Protein AF-A0A356WRI3-F1 (afdb_monomer_lite)

Secondary structure (DSSP, 8-state):
-EEEE-SSTTEEEEEEEEEETTTTEEEEEEEEEEEE-SSEEEEEEEEEESSS-EEEEEEEE--TT-----EEEEE-TTGGGSS--

Radius of gyration: 16.25 Å; chains: 1; bounding box: 38×26×46 Å

Foldseek 3Di:
DKDWDDPDPQKIWIWDWDADPVVRDTAWIKIWIWGDDPQKIWIWIAICDHPFGWIWIWIDGNDPPDRDDGDTDTDGVVVVPPPPD

Sequence (85 aa):
FSGSIQPTKNWNLTFNTDYNFDYKKFTSINCSLTRNLHCWSMSASFIPIGPYKSYNFTIRANASMLQDLKYDQRSSPYDNVSNWY

pLDDT: mean 71.03, std 14.02, range [38.41, 89.06]

Structure (mmCIF, N/CA/C/O backbone):
data_AF-A0A356WRI3-F1
#
_entry.id   AF-A0A356WRI3-F1
#
loop_
_atom_site.group_PDB
_atom_site.id
_atom_site.type_symbol
_atom_site.label_atom_id
_atom_site.label_alt_id
_atom_site.label_comp_id
_atom_site.label_asym_id
_atom_site.label_entity_id
_atom_site.label_seq_id
_atom_site.pdbx_PDB_ins_code
_atom_site.Cartn_x
_atom_site.Cartn_y
_atom_site.Cartn_z
_atom_site.occupancy
_atom_site.B_iso_or_equiv
_atom_site.auth_seq_id
_atom_site.auth_comp_id
_atom_site.auth_asym_id
_atom_site.auth_atom_id
_atom_site.pdbx_PDB_model_num
ATOM 1 N N . PHE A 1 1 ? -1.659 -3.402 -16.502 1.00 74.69 1 PHE A N 1
ATOM 2 C CA . PHE A 1 1 ? -2.462 -4.442 -15.828 1.00 74.69 1 PHE A CA 1
ATOM 3 C C . PHE A 1 1 ? -2.886 -3.938 -14.463 1.00 74.69 1 PHE A C 1
ATOM 5 O O . PHE A 1 1 ? -2.040 -3.484 -13.704 1.00 74.69 1 PHE A O 1
ATOM 12 N N . SER A 1 2 ? -4.174 -4.004 -14.153 1.00 81.81 2 SER A N 1
ATOM 13 C CA . SER A 1 2 ? -4.716 -3.655 -12.841 1.00 81.81 2 SER A CA 1
ATOM 14 C C . SER A 1 2 ? -5.576 -4.805 -12.337 1.00 81.81 2 SER A C 1
ATOM 16 O O . SER A 1 2 ? -6.255 -5.471 -13.118 1.00 81.81 2 SER A O 1
ATOM 18 N N . GLY A 1 3 ? -5.506 -5.078 -11.040 1.00 85.69 3 GLY A N 1
ATOM 19 C CA . GLY A 1 3 ? -6.280 -6.131 -10.403 1.00 85.69 3 GLY A CA 1
ATOM 20 C C . GLY A 1 3 ? -6.651 -5.738 -8.985 1.00 85.69 3 GLY A C 1
ATOM 21 O O . GLY A 1 3 ? -5.859 -5.131 -8.264 1.00 85.69 3 GLY A O 1
ATOM 22 N N . SER A 1 4 ? -7.867 -6.085 -8.582 1.00 87.12 4 SER A N 1
ATOM 23 C CA . SER A 1 4 ? -8.322 -5.954 -7.205 1.00 87.12 4 SER A CA 1
ATOM 24 C C . SER A 1 4 ? -8.806 -7.305 -6.700 1.00 87.12 4 SER A C 1
ATOM 26 O O . SER A 1 4 ? -9.506 -8.048 -7.385 1.00 87.12 4 SER A O 1
ATOM 28 N N . ILE A 1 5 ? -8.375 -7.648 -5.495 1.00 86.56 5 ILE A N 1
ATOM 29 C CA . ILE A 1 5 ? -8.717 -8.886 -4.810 1.00 86.56 5 ILE A CA 1
ATOM 30 C C . ILE A 1 5 ? -9.111 -8.532 -3.381 1.00 86.56 5 ILE A C 1
ATOM 32 O O . ILE A 1 5 ? -8.485 -7.709 -2.711 1.00 86.56 5 ILE A O 1
ATOM 36 N N . GLN A 1 6 ? 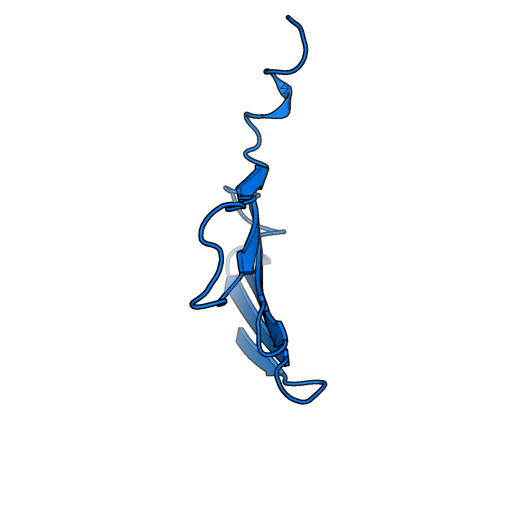-10.174 -9.176 -2.917 1.00 88.00 6 GLN A N 1
ATOM 37 C CA . GLN A 1 6 ? -10.701 -9.026 -1.569 1.00 88.00 6 GLN A CA 1
ATOM 38 C C . GLN A 1 6 ? -10.596 -10.386 -0.874 1.00 88.00 6 GLN A C 1
ATOM 40 O O . GLN A 1 6 ? -11.518 -11.193 -0.970 1.00 88.00 6 GLN A O 1
ATOM 45 N N . PRO A 1 7 ? -9.458 -10.690 -0.220 1.00 75.75 7 PRO A N 1
ATOM 46 C CA . PRO A 1 7 ? -9.234 -12.010 0.363 1.00 75.75 7 PRO A CA 1
ATOM 47 C C . PRO A 1 7 ? -10.179 -12.303 1.537 1.00 75.75 7 PRO A C 1
ATOM 49 O O . PRO A 1 7 ? -10.472 -13.455 1.829 1.00 75.75 7 PRO A O 1
ATOM 52 N N . THR A 1 8 ? -10.639 -11.264 2.239 1.00 81.31 8 THR A N 1
ATOM 53 C CA . THR A 1 8 ? -11.542 -11.368 3.393 1.00 81.31 8 THR A CA 1
ATOM 54 C C . THR A 1 8 ? -12.473 -10.153 3.461 1.00 81.31 8 THR A C 1
ATOM 56 O O . THR A 1 8 ? -12.220 -9.123 2.830 1.00 81.31 8 THR A O 1
ATOM 59 N N . LYS A 1 9 ? -13.561 -10.249 4.243 1.00 76.56 9 LYS A N 1
ATOM 60 C CA . LYS A 1 9 ? -14.488 -9.128 4.481 1.00 76.56 9 LYS A CA 1
ATOM 61 C C . LYS A 1 9 ? -13.715 -7.920 5.019 1.00 76.56 9 LYS A C 1
ATOM 63 O O . LYS A 1 9 ? -12.921 -8.056 5.948 1.00 76.56 9 LYS A O 1
ATOM 68 N N . ASN A 1 10 ? -13.983 -6.747 4.448 1.00 82.69 10 ASN A N 1
ATOM 69 C CA . ASN A 1 10 ? -13.341 -5.471 4.776 1.00 82.69 10 ASN A CA 1
ATOM 70 C C . ASN A 1 10 ? -11.860 -5.344 4.397 1.00 82.69 10 ASN A C 1
ATOM 72 O O . ASN A 1 10 ? -11.225 -4.399 4.857 1.00 82.69 10 ASN A O 1
ATOM 76 N N . TRP A 1 11 ? -11.317 -6.243 3.577 1.00 87.62 11 TRP A N 1
ATOM 77 C CA . TRP A 1 11 ? -9.998 -6.083 2.976 1.00 87.62 11 TRP A CA 1
ATOM 78 C C . TRP A 1 11 ? -10.129 -5.851 1.480 1.00 87.62 11 TRP A C 1
ATOM 80 O O . TRP A 1 11 ? -10.786 -6.620 0.785 1.00 87.62 11 TRP A O 1
ATOM 90 N N . ASN A 1 12 ? -9.460 -4.823 0.980 1.00 88.44 12 ASN A N 1
ATOM 91 C CA . ASN A 1 12 ? -9.343 -4.559 -0.442 1.00 88.44 12 ASN A CA 1
ATOM 92 C C . ASN A 1 12 ? -7.869 -4.351 -0.785 1.00 88.44 12 ASN A C 1
ATOM 94 O O . ASN A 1 12 ? -7.260 -3.351 -0.401 1.00 88.44 12 ASN A O 1
ATOM 98 N N . LEU A 1 13 ? -7.308 -5.335 -1.485 1.00 88.94 13 LEU A N 1
ATOM 99 C CA . LEU A 1 13 ? -5.986 -5.271 -2.080 1.00 88.94 13 LEU A CA 1
ATOM 100 C C . LEU A 1 13 ? -6.161 -4.898 -3.552 1.00 88.94 13 LEU A C 1
ATOM 102 O O . LEU A 1 13 ? -6.770 -5.639 -4.316 1.00 88.94 13 LEU A O 1
ATOM 106 N N . THR A 1 14 ? -5.610 -3.765 -3.958 1.00 89.06 14 THR A N 1
ATOM 107 C CA . THR A 1 14 ? -5.583 -3.319 -5.350 1.00 89.06 14 THR A CA 1
ATOM 108 C C . THR A 1 14 ? -4.136 -3.163 -5.786 1.00 89.06 14 THR A C 1
ATOM 110 O O . THR A 1 14 ? -3.368 -2.447 -5.149 1.00 89.06 14 THR A O 1
ATOM 113 N N . PHE A 1 15 ? -3.752 -3.813 -6.876 1.00 87.50 15 PHE A N 1
ATOM 114 C CA . PHE A 1 15 ? -2.437 -3.665 -7.484 1.00 87.50 15 PHE A CA 1
ATOM 115 C C . PHE A 1 15 ? -2.586 -3.160 -8.918 1.00 87.50 15 PHE A C 1
ATOM 117 O O . PHE A 1 15 ? -3.435 -3.614 -9.682 1.00 87.50 15 PHE A O 1
ATOM 124 N N . ASN A 1 16 ? -1.747 -2.206 -9.283 1.00 87.38 16 ASN A N 1
ATOM 125 C CA . ASN A 1 16 ? -1.662 -1.616 -10.606 1.00 87.38 16 ASN A CA 1
ATOM 126 C C . ASN A 1 16 ? -0.219 -1.745 -11.073 1.00 87.38 16 ASN A C 1
ATOM 128 O O . ASN A 1 16 ? 0.719 -1.528 -10.310 1.00 87.38 16 ASN A O 1
ATOM 132 N N . THR A 1 17 ? -0.020 -2.172 -12.307 1.00 82.75 17 THR A N 1
ATOM 133 C CA . THR A 1 17 ? 1.303 -2.384 -12.881 1.00 82.75 17 THR A CA 1
ATOM 134 C C . THR A 1 17 ? 1.292 -1.996 -14.343 1.00 82.75 17 THR A C 1
ATOM 136 O O . THR A 1 17 ? 0.563 -2.582 -15.144 1.00 82.75 17 THR A O 1
ATOM 139 N N . ASP A 1 18 ? 2.147 -1.054 -14.697 1.00 83.69 18 ASP A N 1
ATOM 140 C CA . ASP A 1 18 ? 2.366 -0.612 -16.063 1.00 83.69 18 ASP A CA 1
ATOM 141 C C . ASP A 1 18 ? 3.621 -1.286 -16.606 1.00 83.69 18 ASP A C 1
ATOM 143 O O . ASP A 1 18 ? 4.712 -1.172 -16.038 1.00 83.69 18 ASP A O 1
ATOM 147 N N . TYR A 1 19 ? 3.456 -2.031 -17.696 1.00 74.62 19 TYR A N 1
ATOM 148 C CA . TYR A 1 19 ? 4.541 -2.721 -18.380 1.00 74.62 19 TYR A CA 1
ATOM 149 C C . TYR A 1 19 ? 4.742 -2.088 -19.750 1.00 74.62 19 TYR A C 1
ATOM 151 O O . TYR A 1 19 ? 3.825 -2.083 -20.570 1.00 74.62 19 TYR A O 1
ATOM 159 N N . ASN A 1 20 ? 5.936 -1.549 -19.987 1.00 78.06 20 ASN A N 1
ATOM 160 C CA . ASN A 1 20 ? 6.304 -0.995 -21.278 1.00 78.06 20 ASN A CA 1
ATOM 161 C C . ASN A 1 20 ? 7.080 -2.055 -22.080 1.00 78.06 20 ASN A C 1
ATOM 163 O O . ASN A 1 20 ? 8.158 -2.498 -21.669 1.00 78.06 20 ASN A O 1
ATOM 167 N N . PHE A 1 21 ? 6.508 -2.459 -23.218 1.00 75.94 21 PHE A N 1
ATOM 168 C CA . PHE A 1 21 ? 7.056 -3.493 -24.097 1.00 75.94 21 PHE A CA 1
ATOM 169 C C . PHE A 1 21 ? 8.307 -3.033 -24.861 1.00 75.94 21 PHE A C 1
ATOM 171 O O . PHE A 1 21 ? 9.187 -3.859 -25.102 1.00 75.94 21 PHE A O 1
ATOM 178 N N . ASP A 1 22 ? 8.436 -1.739 -25.167 1.00 79.19 22 ASP A N 1
ATOM 179 C CA . ASP A 1 22 ? 9.594 -1.172 -25.873 1.00 79.19 22 ASP A CA 1
ATOM 180 C C . ASP A 1 22 ? 10.853 -1.214 -25.004 1.00 79.19 22 ASP A C 1
ATOM 182 O O . ASP A 1 22 ? 11.932 -1.611 -25.446 1.00 79.19 22 ASP A O 1
ATOM 186 N N . TYR A 1 23 ? 10.708 -0.867 -23.723 1.00 74.94 23 TYR A N 1
ATOM 187 C CA . TYR A 1 23 ? 11.822 -0.839 -22.774 1.00 74.94 23 TYR A CA 1
ATOM 188 C C . TYR A 1 23 ? 11.980 -2.133 -21.966 1.00 74.94 23 TYR A C 1
ATOM 190 O O . TYR A 1 23 ? 12.880 -2.200 -21.126 1.00 74.94 23 TYR A O 1
ATOM 198 N N . LYS A 1 24 ? 11.128 -3.149 -22.197 1.00 73.19 24 LYS A N 1
ATOM 199 C CA . LYS A 1 24 ? 11.065 -4.427 -21.449 1.00 73.19 24 LYS A CA 1
ATOM 200 C C . LYS A 1 24 ? 11.137 -4.241 -19.929 1.00 73.19 24 LYS A C 1
ATOM 202 O O . LYS A 1 24 ? 11.735 -5.046 -19.213 1.00 73.19 24 LYS A O 1
ATOM 207 N N . LYS A 1 25 ? 10.560 -3.152 -19.427 1.00 72.31 25 LYS A N 1
ATOM 208 C CA . LYS A 1 25 ? 10.652 -2.742 -18.024 1.00 72.31 25 LYS A CA 1
ATOM 209 C C . LYS A 1 25 ? 9.261 -2.481 -17.473 1.00 72.31 25 LYS A C 1
ATOM 211 O O . LYS A 1 25 ? 8.393 -1.934 -18.150 1.00 72.31 25 LYS A O 1
ATOM 216 N N . PHE A 1 26 ? 9.081 -2.843 -16.208 1.00 69.62 26 PHE A N 1
ATOM 217 C CA . PHE A 1 26 ? 7.945 -2.386 -15.420 1.00 69.62 26 PHE A CA 1
ATOM 218 C C . PHE A 1 26 ? 8.141 -0.893 -15.135 1.00 69.62 26 PHE A C 1
ATOM 220 O O . PHE A 1 26 ? 9.101 -0.508 -14.468 1.00 69.62 26 PHE A O 1
ATOM 227 N N . THR A 1 27 ? 7.275 -0.055 -15.699 1.00 73.62 27 THR A N 1
ATOM 228 C CA . THR A 1 27 ? 7.367 1.408 -15.608 1.00 73.62 27 THR A CA 1
ATOM 229 C C . THR A 1 27 ? 6.866 1.909 -14.261 1.00 73.62 27 THR A C 1
ATOM 231 O O . THR A 1 27 ? 7.422 2.853 -13.702 1.00 73.62 27 THR A O 1
ATOM 234 N N . SER A 1 28 ? 5.821 1.289 -13.720 1.00 73.44 28 SER A N 1
ATOM 235 C CA . SER A 1 28 ? 5.244 1.659 -12.429 1.00 73.44 28 SER A CA 1
ATOM 236 C C . SER A 1 28 ? 4.504 0.470 -11.844 1.00 73.44 28 SER A C 1
ATOM 238 O O . SER A 1 28 ? 3.708 -0.160 -12.531 1.00 73.44 28 SER A O 1
ATOM 240 N N . ILE A 1 29 ? 4.775 0.148 -10.582 1.00 82.75 29 ILE A N 1
ATOM 241 C CA . ILE A 1 29 ? 3.999 -0.828 -9.812 1.00 82.75 29 ILE A CA 1
ATOM 242 C C . ILE A 1 29 ? 3.455 -0.102 -8.595 1.00 82.75 29 ILE A C 1
ATOM 244 O O . ILE A 1 29 ? 4.231 0.401 -7.794 1.00 82.75 29 ILE A O 1
ATOM 248 N N . ASN A 1 30 ? 2.140 -0.046 -8.446 1.00 84.44 30 ASN A N 1
ATOM 249 C CA . ASN A 1 30 ? 1.479 0.519 -7.283 1.00 84.44 30 ASN A CA 1
ATOM 250 C C . ASN A 1 30 ? 0.620 -0.553 -6.625 1.00 84.44 30 ASN A C 1
ATOM 252 O O . ASN A 1 30 ? -0.325 -1.055 -7.227 1.00 84.44 30 ASN A O 1
ATOM 256 N N . CYS A 1 31 ? 0.935 -0.883 -5.383 1.00 87.25 31 CYS A N 1
ATOM 257 C CA . CYS A 1 31 ? 0.136 -1.786 -4.577 1.00 87.25 31 CYS A CA 1
ATOM 258 C C . CYS A 1 31 ? -0.519 -0.984 -3.462 1.00 87.25 31 CYS A C 1
ATOM 260 O O . CYS A 1 31 ? 0.162 -0.267 -2.735 1.00 87.25 31 CYS A O 1
ATOM 262 N N . SER A 1 32 ? -1.828 -1.123 -3.306 1.00 87.44 32 SER A N 1
ATOM 263 C CA . SER A 1 32 ? -2.609 -0.513 -2.239 1.00 87.44 32 SER A CA 1
ATOM 264 C C . SER A 1 32 ? -3.415 -1.579 -1.505 1.00 87.44 32 SER A C 1
ATOM 266 O O . SER A 1 32 ? -3.997 -2.481 -2.100 1.00 87.44 32 SER A O 1
ATOM 268 N N . LEU A 1 33 ? -3.407 -1.502 -0.186 1.00 88.38 33 LEU A N 1
ATOM 269 C CA . LEU A 1 33 ? -4.039 -2.438 0.723 1.00 88.38 33 LEU A CA 1
ATOM 270 C C . LEU A 1 33 ? -4.860 -1.621 1.701 1.00 88.38 33 LEU A C 1
ATOM 272 O O . LEU A 1 33 ? -4.311 -0.846 2.479 1.00 88.38 33 LEU A O 1
ATOM 276 N N . THR A 1 34 ? -6.168 -1.809 1.684 1.00 88.19 34 THR A N 1
ATOM 277 C CA . THR A 1 34 ? -7.080 -1.121 2.592 1.00 88.19 34 THR A CA 1
ATOM 278 C C . THR A 1 34 ? -7.822 -2.135 3.448 1.00 88.19 34 THR A C 1
ATOM 280 O O . THR A 1 34 ? -8.282 -3.161 2.947 1.00 88.19 34 THR A O 1
ATOM 283 N N . ARG A 1 35 ? -7.909 -1.870 4.755 1.00 86.12 35 ARG A N 1
ATOM 284 C CA . ARG A 1 35 ? -8.615 -2.718 5.719 1.00 86.12 35 ARG A CA 1
ATOM 285 C C . 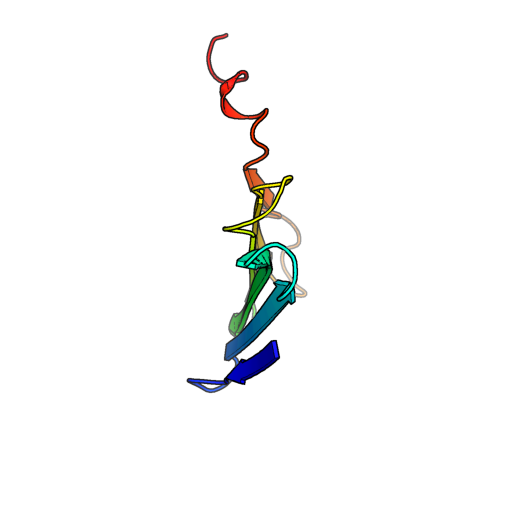ARG A 1 35 ? -9.492 -1.888 6.649 1.00 86.12 35 ARG A C 1
ATOM 287 O O . ARG A 1 35 ? -8.977 -1.009 7.337 1.00 86.12 35 ARG A O 1
ATOM 294 N N . ASN A 1 36 ? -10.775 -2.237 6.754 1.00 83.12 36 ASN A N 1
ATOM 295 C CA . ASN A 1 36 ? -11.707 -1.631 7.712 1.00 83.12 36 ASN A CA 1
ATOM 296 C C . ASN A 1 36 ? -11.989 -2.574 8.898 1.00 83.12 36 ASN A C 1
ATOM 298 O O . ASN A 1 36 ? -12.396 -3.722 8.729 1.00 83.12 36 ASN A O 1
ATOM 302 N N . LEU A 1 37 ? -11.782 -2.080 10.115 1.00 79.31 37 LEU A N 1
ATOM 303 C CA . LEU A 1 37 ? -11.909 -2.799 11.390 1.00 79.31 37 LEU A CA 1
ATOM 304 C C . LEU A 1 37 ? -12.891 -2.086 12.329 1.00 79.31 37 LEU A C 1
ATOM 306 O O . LEU A 1 37 ? -12.632 -1.960 13.521 1.00 79.31 37 LEU A O 1
ATOM 310 N N . HIS A 1 38 ? -14.011 -1.604 11.783 1.00 75.31 38 HIS A N 1
ATOM 311 C CA . HIS A 1 38 ? -15.083 -0.899 12.499 1.00 75.31 38 HIS A CA 1
ATOM 312 C C . HIS A 1 38 ? -14.668 0.471 13.067 1.00 75.31 38 HIS A C 1
ATOM 314 O O . HIS A 1 38 ? -15.136 1.488 12.570 1.00 75.31 38 HIS A O 1
ATOM 320 N N . CYS A 1 39 ? -13.732 0.512 14.014 1.00 72.56 39 CYS A N 1
ATOM 321 C CA . CYS A 1 39 ? -13.209 1.743 14.610 1.00 72.56 39 CYS A CA 1
ATOM 322 C C . CYS A 1 39 ? -11.877 2.180 14.002 1.00 72.56 39 CYS A C 1
ATOM 324 O O . CYS A 1 39 ? -11.456 3.306 14.231 1.00 72.56 39 CYS A O 1
ATOM 326 N N . TRP A 1 40 ? -11.194 1.322 13.239 1.00 71.69 40 TRP A N 1
ATOM 327 C CA . TRP A 1 40 ? -9.897 1.621 12.628 1.00 71.69 40 TRP A CA 1
ATOM 328 C C . TRP A 1 40 ? -9.929 1.353 11.120 1.00 71.69 40 TRP A C 1
ATOM 330 O O . TRP A 1 40 ? -10.486 0.357 10.660 1.00 71.69 40 TRP A O 1
ATOM 340 N N . SER A 1 41 ? -9.316 2.244 10.349 1.00 81.25 41 SER A N 1
ATOM 341 C CA . SER A 1 41 ? -9.101 2.113 8.909 1.00 81.25 41 SER A CA 1
ATOM 342 C C . SER A 1 41 ? -7.603 2.121 8.641 1.00 81.25 41 SER A C 1
ATOM 344 O O . SER A 1 41 ? -6.899 3.053 9.027 1.00 81.25 41 SER A O 1
ATOM 346 N N . MET A 1 42 ? -7.105 1.060 8.019 1.00 83.75 42 MET A N 1
ATOM 347 C CA . MET A 1 42 ? -5.711 0.962 7.603 1.00 83.75 42 MET A CA 1
ATOM 348 C C . MET A 1 42 ? -5.636 1.088 6.091 1.00 83.75 42 MET A C 1
ATOM 350 O O . MET A 1 42 ? -6.422 0.465 5.381 1.00 83.75 42 MET A O 1
ATOM 354 N N . 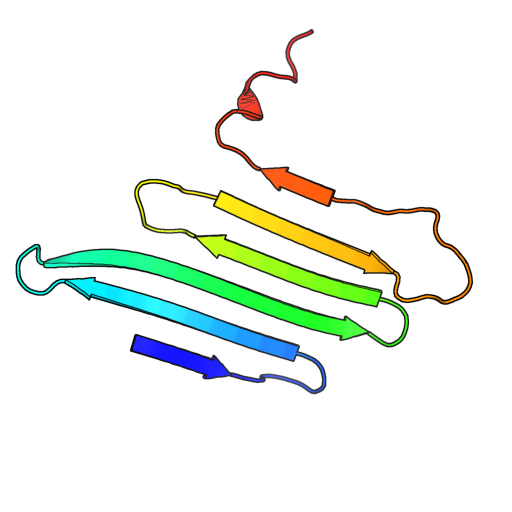SER A 1 43 ? -4.682 1.871 5.607 1.00 85.25 43 SER A N 1
ATOM 355 C CA . SER A 1 43 ? -4.349 1.999 4.196 1.00 85.25 43 SER A CA 1
ATOM 356 C C . SER A 1 43 ? -2.836 1.948 4.049 1.00 85.25 43 SER A C 1
ATOM 358 O O . SER A 1 43 ? -2.138 2.851 4.499 1.00 85.25 43 SER A O 1
ATOM 360 N N . ALA A 1 44 ? -2.328 0.907 3.403 1.00 82.75 44 ALA A N 1
ATOM 361 C CA . ALA A 1 44 ? -0.942 0.814 2.978 1.00 82.75 44 ALA A CA 1
ATOM 362 C C . ALA A 1 44 ? -0.883 1.027 1.468 1.00 82.75 44 ALA A C 1
ATOM 364 O O . ALA A 1 44 ? -1.648 0.409 0.738 1.00 82.75 44 ALA A O 1
ATOM 365 N N . SER A 1 45 ? 0.026 1.858 0.984 1.00 85.25 45 SER A N 1
ATOM 366 C CA . SER A 1 45 ? 0.346 1.971 -0.433 1.00 85.25 45 SER A CA 1
ATOM 367 C C . SER A 1 45 ? 1.850 1.908 -0.612 1.00 85.25 45 SER A C 1
ATOM 369 O O . SER A 1 45 ? 2.573 2.685 0.008 1.00 85.25 45 SER A O 1
ATOM 371 N N . PHE A 1 46 ? 2.324 1.007 -1.457 1.00 79.38 46 PHE A N 1
ATOM 372 C CA . PHE A 1 46 ? 3.739 0.844 -1.721 1.00 79.38 46 PHE A CA 1
ATOM 373 C C . PHE A 1 46 ? 4.039 0.743 -3.208 1.00 79.38 46 PHE A C 1
ATOM 375 O O . PHE A 1 46 ? 3.310 0.101 -3.968 1.00 79.38 46 PHE A O 1
ATOM 382 N N . ILE A 1 47 ? 5.133 1.390 -3.604 1.00 81.81 47 ILE A N 1
ATOM 383 C CA . ILE A 1 47 ? 5.623 1.452 -4.977 1.00 81.81 47 ILE A CA 1
ATOM 384 C C . ILE A 1 47 ? 7.007 0.795 -5.000 1.00 81.81 47 ILE A C 1
ATOM 386 O O . ILE A 1 47 ? 8.012 1.455 -4.719 1.00 81.81 47 ILE A O 1
ATOM 390 N N . PRO A 1 48 ? 7.088 -0.520 -5.282 1.00 65.00 48 PRO A N 1
ATOM 391 C CA . PRO A 1 48 ? 8.354 -1.246 -5.235 1.00 65.00 48 PRO A CA 1
ATOM 392 C C . PRO A 1 48 ? 9.251 -0.959 -6.449 1.00 65.00 48 PRO A C 1
ATOM 394 O O . PRO A 1 48 ? 10.475 -1.078 -6.352 1.00 65.00 48 PRO A O 1
ATOM 397 N N . ILE A 1 49 ? 8.663 -0.575 -7.590 1.00 66.19 49 ILE A N 1
ATOM 398 C CA . ILE A 1 49 ? 9.365 -0.377 -8.863 1.00 66.19 49 ILE A CA 1
ATOM 399 C C . ILE A 1 49 ? 8.942 0.956 -9.489 1.00 66.19 49 ILE A C 1
ATOM 401 O O . ILE A 1 49 ? 7.756 1.197 -9.711 1.00 66.19 49 ILE A O 1
ATOM 405 N N . GLY A 1 50 ? 9.932 1.808 -9.767 1.00 63.31 50 GLY A N 1
ATOM 406 C CA . GLY A 1 50 ? 9.771 3.142 -10.348 1.00 63.31 50 GLY A CA 1
ATOM 407 C C . GLY A 1 50 ? 10.860 4.112 -9.857 1.00 63.31 50 GLY A C 1
ATOM 408 O O . GLY A 1 50 ? 11.606 3.771 -8.934 1.00 63.31 50 GLY A O 1
ATOM 409 N N . PRO A 1 51 ? 10.975 5.316 -10.449 1.00 58.56 51 PRO A N 1
ATOM 410 C CA . PRO A 1 51 ? 11.925 6.348 -10.010 1.00 58.56 51 PRO A CA 1
ATOM 411 C C . PRO A 1 51 ? 11.639 6.859 -8.588 1.00 58.56 51 PRO A C 1
ATOM 413 O O . PRO A 1 51 ? 12.547 7.323 -7.905 1.00 58.56 51 PRO A O 1
ATOM 416 N N . TYR A 1 52 ? 10.400 6.708 -8.115 1.00 60.09 52 TYR A N 1
ATOM 417 C CA . TYR A 1 52 ? 9.971 7.086 -6.772 1.00 60.09 52 TYR A CA 1
ATOM 418 C C . TYR A 1 52 ? 9.569 5.839 -5.987 1.00 60.09 52 TYR A C 1
ATOM 420 O O . TYR A 1 52 ? 8.403 5.448 -5.962 1.00 60.09 52 TYR A O 1
ATOM 428 N N . LYS A 1 53 ? 10.557 5.200 -5.353 1.00 64.88 53 LYS A N 1
ATOM 429 C CA . LYS A 1 53 ? 10.311 4.145 -4.365 1.00 64.88 53 LYS A CA 1
ATOM 430 C C . LYS A 1 53 ? 9.755 4.793 -3.105 1.00 64.88 53 LYS A C 1
ATOM 432 O O . LYS A 1 53 ? 10.478 5.500 -2.407 1.00 64.88 53 LYS A O 1
ATOM 437 N N . SER A 1 54 ? 8.477 4.572 -2.835 1.00 67.69 54 SER A N 1
ATOM 438 C CA . SER A 1 54 ? 7.815 5.095 -1.647 1.00 67.69 54 SER A CA 1
ATOM 439 C C . SER A 1 54 ? 6.893 4.046 -1.046 1.00 67.69 54 SER A C 1
ATOM 441 O O . SER A 1 54 ? 6.244 3.264 -1.745 1.00 67.69 54 SER A O 1
ATOM 443 N N . TYR A 1 55 ? 6.870 4.027 0.279 1.00 75.69 55 TYR A N 1
ATOM 444 C CA . TYR A 1 55 ? 5.995 3.186 1.075 1.00 75.69 55 TYR A CA 1
ATOM 445 C C . TYR A 1 55 ? 5.266 4.127 2.029 1.00 75.69 55 TYR A C 1
ATOM 447 O O . TYR A 1 55 ? 5.885 4.821 2.835 1.00 75.69 55 TYR A O 1
ATOM 455 N N . ASN A 1 56 ? 3.950 4.202 1.888 1.00 77.56 56 ASN A N 1
ATOM 456 C CA . ASN A 1 56 ? 3.082 4.971 2.760 1.00 77.56 56 ASN A CA 1
ATOM 457 C C . ASN A 1 56 ? 2.185 3.993 3.504 1.00 77.56 56 ASN A C 1
ATOM 459 O O . ASN A 1 56 ? 1.423 3.245 2.893 1.00 77.56 56 ASN A O 1
ATOM 463 N N . PHE A 1 57 ? 2.286 4.004 4.823 1.00 80.38 57 PHE A N 1
ATOM 464 C CA . PHE A 1 57 ? 1.402 3.248 5.680 1.00 80.38 57 PHE A CA 1
ATOM 465 C C . PHE A 1 57 ? 0.659 4.218 6.588 1.00 80.38 57 PHE A C 1
ATOM 467 O O . PHE A 1 57 ? 1.251 4.920 7.403 1.00 80.38 57 PHE A O 1
ATOM 474 N N . THR A 1 58 ? -0.658 4.266 6.426 1.00 76.69 58 THR A N 1
ATOM 475 C CA . THR A 1 58 ? -1.532 5.135 7.202 1.00 76.69 58 THR A CA 1
ATOM 476 C C . THR A 1 58 ? -2.531 4.288 7.979 1.00 76.69 58 THR A C 1
ATOM 478 O O . THR A 1 58 ? -3.344 3.574 7.388 1.00 76.69 58 THR A O 1
ATOM 481 N N . ILE A 1 59 ? -2.535 4.423 9.303 1.00 78.31 59 ILE A N 1
ATOM 482 C CA . ILE A 1 59 ? -3.608 3.916 10.161 1.00 78.31 59 ILE A CA 1
ATOM 483 C C . ILE A 1 59 ? -4.388 5.120 10.679 1.00 78.31 59 ILE A C 1
ATOM 485 O O . ILE A 1 59 ? -3.817 6.042 11.253 1.00 78.31 59 ILE A O 1
ATOM 489 N N . ARG A 1 60 ? -5.707 5.125 10.482 1.00 72.12 60 ARG A N 1
ATOM 490 C CA . ARG A 1 60 ? -6.606 6.132 11.055 1.00 72.12 60 ARG A CA 1
ATOM 491 C C . ARG A 1 60 ? -7.625 5.453 11.944 1.00 72.12 60 ARG A C 1
ATOM 493 O O . ARG A 1 60 ? -8.331 4.555 11.484 1.00 72.12 60 ARG A O 1
ATOM 500 N N . ALA A 1 61 ? -7.751 5.913 13.182 1.00 65.94 61 ALA A N 1
ATOM 501 C CA . ALA A 1 61 ? -8.884 5.549 14.009 1.00 65.94 61 ALA A CA 1
ATOM 502 C C . ALA A 1 61 ? -10.123 6.324 13.538 1.00 65.94 61 ALA A C 1
ATOM 504 O O . ALA A 1 61 ? -10.210 7.535 13.690 1.00 65.94 61 ALA A O 1
ATOM 505 N N . ASN A 1 62 ? -11.069 5.619 12.926 1.00 59.78 62 ASN A N 1
ATOM 506 C CA . ASN A 1 62 ? -12.393 6.102 12.547 1.00 59.78 62 ASN A CA 1
ATOM 507 C C . ASN A 1 62 ? -13.351 5.983 13.750 1.00 59.78 62 ASN A C 1
ATOM 509 O O . ASN A 1 62 ? -14.445 5.439 13.654 1.00 59.78 62 ASN A O 1
ATOM 513 N N . ALA A 1 63 ? -12.887 6.409 14.925 1.00 53.72 63 ALA A N 1
ATOM 514 C CA . ALA A 1 63 ? -13.720 6.527 16.104 1.00 53.72 63 ALA A CA 1
ATOM 515 C C . ALA A 1 63 ? -14.185 7.976 16.166 1.00 53.72 63 ALA A C 1
ATOM 517 O O . ALA A 1 63 ? -13.383 8.881 16.384 1.00 53.72 63 ALA A O 1
ATOM 518 N N . SER A 1 64 ? -15.489 8.187 16.075 1.00 49.91 64 SER A N 1
ATOM 519 C CA . SER A 1 64 ? -16.179 9.419 16.465 1.00 49.91 64 SER A CA 1
ATOM 520 C C . SER A 1 64 ? -15.960 9.819 17.939 1.00 49.91 64 SER A C 1
ATOM 522 O O . SER A 1 64 ? -16.709 10.639 18.454 1.00 49.91 64 SER A O 1
ATOM 524 N N . MET A 1 65 ?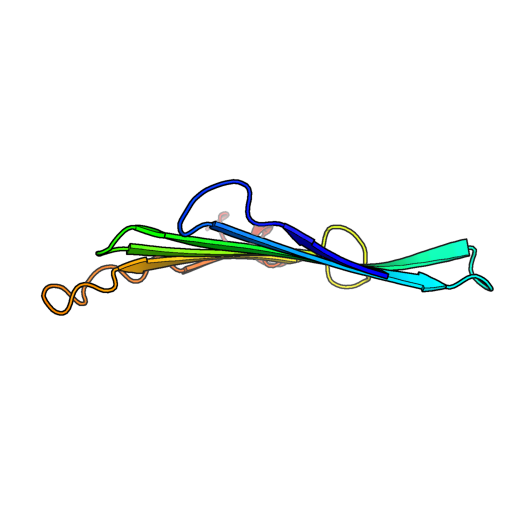 -14.980 9.232 18.641 1.00 52.34 65 MET A N 1
ATOM 525 C CA . MET A 1 65 ? -14.804 9.374 20.083 1.00 52.34 65 MET A CA 1
ATOM 526 C C . MET A 1 65 ? -13.402 9.798 20.530 1.00 52.34 65 MET A C 1
ATOM 528 O O . MET A 1 65 ? -13.325 10.452 21.559 1.00 52.34 65 MET A O 1
ATOM 532 N N . LEU A 1 66 ? -12.307 9.517 19.809 1.00 50.78 66 LEU A N 1
ATOM 533 C CA . LEU A 1 66 ? -10.975 9.993 20.224 1.00 50.78 66 LEU A CA 1
ATOM 534 C C . LEU A 1 66 ? -10.080 10.273 19.014 1.00 50.78 66 LEU A C 1
ATOM 536 O O . LEU A 1 66 ? -9.524 9.380 18.381 1.00 50.78 66 LEU A O 1
ATOM 540 N N . GLN A 1 67 ? -9.960 11.563 18.725 1.00 50.97 67 GLN A N 1
ATOM 541 C CA . GLN A 1 67 ? -9.255 12.184 17.610 1.00 50.97 67 GLN A CA 1
ATOM 542 C C . GLN A 1 67 ? -7.738 12.327 17.859 1.00 50.97 67 GLN A C 1
ATOM 544 O O . GLN A 1 67 ? -7.124 13.211 17.274 1.00 50.97 67 GLN A O 1
ATOM 549 N N . ASP A 1 68 ? -7.131 11.517 18.737 1.00 53.44 68 ASP A N 1
ATOM 550 C CA . ASP A 1 68 ? -5.838 11.883 19.348 1.00 53.44 68 ASP A CA 1
ATOM 551 C C . A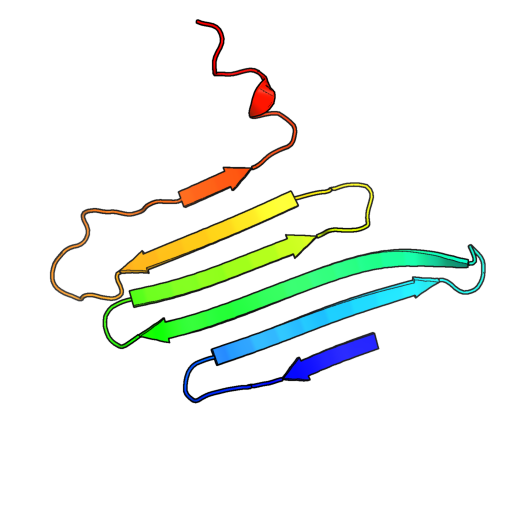SP A 1 68 ? -4.610 11.088 18.877 1.00 53.44 68 ASP A C 1
ATOM 553 O O . ASP A 1 68 ? -3.488 11.411 19.242 1.00 53.44 68 ASP A O 1
ATOM 557 N N . LEU A 1 69 ? -4.752 10.083 18.007 1.00 52.66 69 LEU A N 1
ATOM 558 C CA . LEU A 1 69 ? -3.567 9.388 17.485 1.00 52.66 69 LEU A CA 1
ATOM 559 C C . LEU A 1 69 ? -3.613 9.221 15.966 1.00 52.66 69 LEU A C 1
ATOM 561 O O . LEU A 1 69 ? -3.960 8.172 15.422 1.00 52.66 69 LEU A O 1
ATOM 565 N N . LYS A 1 70 ? -3.237 10.289 15.256 1.00 53.72 70 LYS A N 1
ATOM 566 C CA . LYS A 1 70 ? -2.886 10.226 13.833 1.00 53.72 70 LYS A CA 1
ATOM 567 C C . LYS A 1 70 ? -1.426 9.782 13.711 1.00 53.72 70 LYS A C 1
ATOM 569 O O . LYS A 1 70 ? -0.527 10.612 13.646 1.00 53.72 70 LYS A O 1
ATOM 574 N N . TYR A 1 71 ? -1.197 8.472 13.685 1.00 56.94 71 TYR A N 1
ATOM 575 C CA . TYR A 1 71 ? 0.118 7.908 13.381 1.00 56.94 71 TYR A CA 1
ATOM 576 C C . TYR A 1 71 ? 0.286 7.800 11.855 1.00 56.94 71 TYR A C 1
ATOM 578 O O . TYR A 1 71 ? -0.329 6.953 11.205 1.00 56.94 71 TYR A O 1
ATOM 586 N N . ASP A 1 72 ? 1.064 8.715 11.276 1.00 53.28 72 ASP A N 1
ATOM 587 C CA . ASP A 1 72 ? 1.367 8.794 9.841 1.00 53.28 72 ASP A CA 1
ATOM 588 C C . ASP A 1 72 ? 2.860 8.466 9.669 1.00 53.28 72 ASP A C 1
ATOM 590 O O . ASP A 1 72 ? 3.720 9.281 9.999 1.00 53.28 72 ASP A O 1
ATOM 594 N N . GLN A 1 73 ? 3.175 7.239 9.237 1.00 54.88 73 GLN A N 1
ATOM 595 C CA . GLN A 1 73 ? 4.549 6.812 8.975 1.00 54.88 73 GLN A CA 1
ATOM 596 C C . GLN A 1 73 ? 4.784 6.845 7.464 1.00 54.88 73 GLN A C 1
ATOM 598 O O . GLN A 1 73 ? 4.317 5.984 6.710 1.00 54.88 73 GLN A O 1
ATOM 603 N N . ARG A 1 74 ? 5.508 7.869 7.011 1.00 53.66 74 ARG A N 1
ATOM 604 C CA . ARG A 1 74 ? 5.976 7.996 5.628 1.00 53.66 74 ARG A CA 1
ATOM 605 C C . ARG A 1 74 ? 7.442 7.629 5.628 1.00 53.66 74 ARG A C 1
ATOM 607 O O . ARG A 1 74 ? 8.218 8.261 6.323 1.00 53.66 74 ARG A O 1
ATOM 614 N N . SER A 1 75 ? 7.819 6.607 4.871 1.00 50.25 75 SER A N 1
ATOM 615 C CA . SER A 1 75 ? 9.226 6.395 4.558 1.00 50.25 75 SER A CA 1
ATOM 616 C C . SER A 1 75 ? 9.488 7.081 3.223 1.00 50.25 75 SER A C 1
ATOM 618 O O . SER A 1 75 ? 9.193 6.536 2.156 1.00 50.25 75 SER A O 1
ATOM 620 N N . SER A 1 76 ? 9.953 8.330 3.287 1.00 49.00 76 SER A N 1
ATOM 621 C CA . SER A 1 76 ? 10.606 8.972 2.150 1.00 49.00 76 SER A CA 1
ATOM 622 C C . SER A 1 76 ? 12.068 8.507 2.125 1.00 49.00 76 SER A C 1
ATOM 624 O O . SER A 1 76 ? 12.669 8.386 3.190 1.00 49.00 76 SER A O 1
ATOM 626 N N . PRO A 1 77 ? 12.710 8.283 0.964 1.00 52.50 77 PRO A N 1
ATOM 627 C CA . PRO A 1 77 ? 14.153 8.016 0.886 1.00 52.50 77 PRO A CA 1
ATOM 628 C C . PRO A 1 77 ? 15.037 9.071 1.585 1.00 52.50 77 PRO A C 1
ATOM 630 O O . PRO A 1 77 ? 16.216 8.819 1.815 1.00 52.50 77 PRO A O 1
ATOM 633 N N . TYR A 1 78 ? 14.468 10.227 1.945 1.00 51.59 78 TYR A N 1
ATOM 634 C CA . TYR A 1 78 ? 15.103 11.295 2.717 1.00 51.59 78 TYR A CA 1
ATOM 635 C C . TYR A 1 78 ? 15.063 11.092 4.252 1.00 51.59 78 TYR A C 1
ATOM 637 O O . TYR A 1 78 ? 15.834 11.725 4.966 1.00 51.59 78 TYR A O 1
ATOM 645 N N . ASP A 1 79 ? 14.225 10.190 4.780 1.00 51.28 79 ASP A N 1
ATOM 646 C CA . ASP A 1 79 ? 14.069 9.966 6.234 1.00 51.28 79 ASP A CA 1
ATOM 647 C C . ASP A 1 79 ? 15.197 9.137 6.870 1.00 51.28 79 ASP A C 1
ATOM 649 O O . ASP A 1 79 ? 15.289 9.044 8.090 1.00 51.28 79 ASP A O 1
ATOM 653 N N . ASN A 1 80 ? 16.123 8.581 6.079 1.00 51.81 80 ASN A N 1
ATOM 654 C CA . ASN A 1 80 ? 17.327 7.941 6.632 1.00 51.81 80 ASN A CA 1
ATOM 655 C C . ASN A 1 80 ? 18.379 8.958 7.134 1.00 51.81 80 ASN A C 1
ATOM 657 O O . ASN A 1 80 ? 19.434 8.547 7.608 1.00 51.81 80 ASN A O 1
ATOM 661 N N . VAL A 1 81 ? 18.119 10.271 7.036 1.00 53.81 81 VAL A N 1
ATOM 662 C CA . VAL A 1 81 ? 19.059 11.346 7.422 1.00 53.81 81 VAL A CA 1
ATOM 663 C C . VAL A 1 81 ? 18.616 12.112 8.680 1.00 53.81 81 VAL A C 1
ATOM 665 O O . VAL A 1 81 ? 19.367 12.959 9.144 1.00 53.81 81 VAL A O 1
ATOM 668 N N . SER A 1 82 ? 17.459 11.833 9.295 1.00 49.41 82 SER A N 1
ATOM 669 C CA . SER A 1 82 ? 17.009 12.600 10.479 1.00 49.41 82 SER A CA 1
ATOM 670 C C . SER A 1 82 ? 17.202 11.902 11.831 1.00 49.41 82 SER A C 1
ATOM 672 O O . SER A 1 82 ? 16.665 12.384 12.824 1.00 49.41 82 SER A O 1
ATOM 674 N N . ASN A 1 83 ? 17.932 10.782 11.897 1.00 46.09 83 ASN A N 1
ATOM 675 C CA . ASN A 1 83 ? 18.192 10.081 13.166 1.00 46.09 83 ASN A CA 1
ATOM 676 C C . ASN A 1 83 ? 19.674 10.097 13.583 1.00 46.09 83 ASN A C 1
ATOM 678 O O . ASN A 1 83 ? 20.163 9.162 14.211 1.00 46.09 83 AS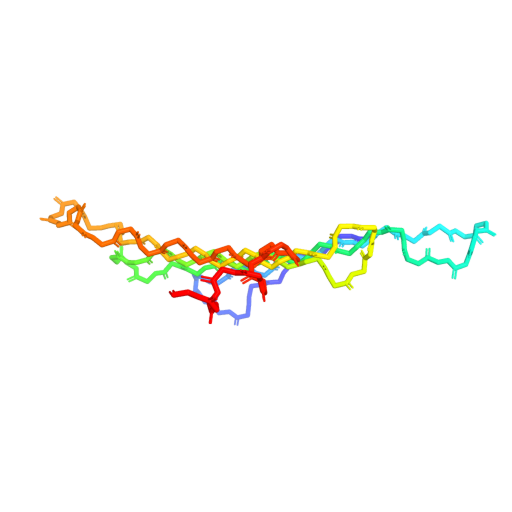N A O 1
ATOM 682 N N . TRP A 1 84 ? 20.403 11.148 13.198 1.00 48.41 84 TRP A N 1
ATOM 683 C CA . TRP A 1 84 ? 21.758 11.414 13.687 1.00 48.41 84 TRP A CA 1
ATOM 684 C C . TRP A 1 84 ? 21.903 12.848 14.204 1.00 48.41 84 TRP A C 1
ATOM 686 O O . TRP A 1 84 ? 22.857 13.517 13.851 1.00 48.41 84 TRP A O 1
ATOM 696 N N . TYR A 1 85 ? 20.984 13.325 15.044 1.00 38.41 85 TYR A N 1
ATOM 697 C CA . TYR A 1 85 ? 21.254 14.418 15.988 1.00 38.41 85 TYR A CA 1
ATOM 698 C C . TYR A 1 85 ? 20.375 14.268 17.224 1.00 38.41 85 TYR A C 1
ATOM 700 O O . TYR A 1 85 ? 19.173 13.970 17.044 1.00 38.41 85 TYR A O 1
#